Protein AF-A0AAD0MYB0-F1 (afdb_monomer_lite)

pLDDT: mean 85.71, std 7.93, range [52.72, 94.25]

Secondary structure (DSSP, 8-state):
-B-TTSPBPP---TTS---EEEEES---TTSHHHHHHHHHHHHHHH---EEEEEHHHHHHHHHH--SHHH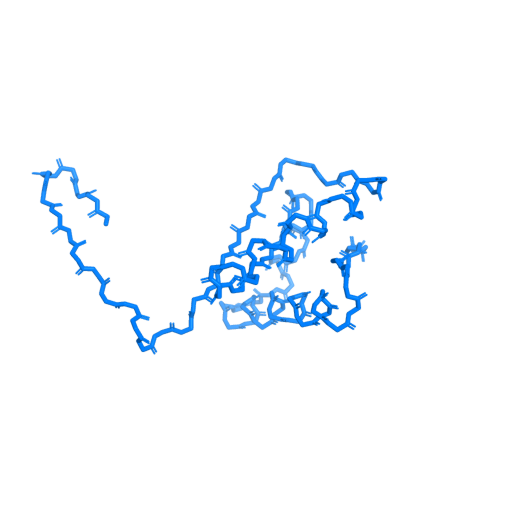HHHHHHHHHHHHHHHSS------

Radius of gyration: 15.18 Å; chains: 1; bounding box: 30×32×44 Å

Sequence (93 aa):
MRLPSGASIQVDFSDKPMLGIVIVKELFTDMYDEYSERALAFMDKHQVPVVFFDDPALEVLTPRCETEAAFLSACHDVFWFAVENGEYPKLRF

Foldseek 3Di:
DADPVRDDDDDDCPVPQAEAEAEDQDDDPVCQLVVLQVQVVVCVVPVHQYDYDYPVRCVVLVVVQPDPVSSVVVRVVQRVVCVVVVTGDPDDD

Organism: NCBI:txid192087

Structure (mmCIF, N/CA/C/O backbone):
data_AF-A0AAD0MYB0-F1
#
_entry.id   AF-A0AAD0MYB0-F1
#
loop_
_atom_site.group_PDB
_atom_site.id
_atom_site.type_symbol
_atom_site.label_atom_id
_atom_site.label_alt_id
_atom_site.label_comp_id
_atom_site.label_asym_id
_atom_site.label_entity_id
_at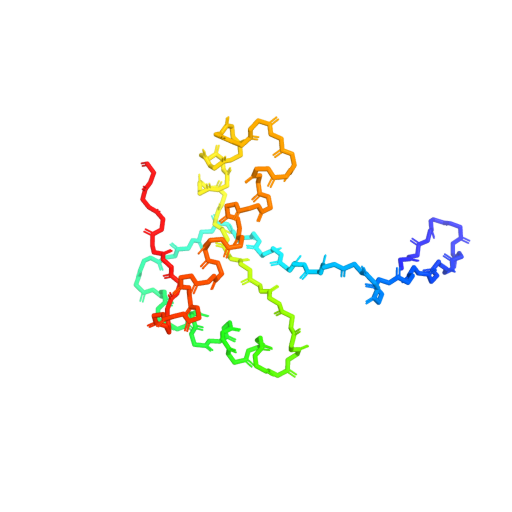om_site.label_seq_id
_atom_site.pdbx_PDB_ins_code
_atom_site.Cartn_x
_atom_site.Cartn_y
_atom_site.Cartn_z
_atom_site.occupancy
_atom_site.B_iso_or_equiv
_atom_site.auth_seq_id
_atom_site.auth_comp_id
_atom_site.auth_asym_id
_atom_site.auth_atom_id
_atom_site.pdbx_PDB_model_num
ATOM 1 N N . MET A 1 1 ? -5.281 1.604 22.669 1.00 57.25 1 MET A N 1
ATOM 2 C CA . MET A 1 1 ? -3.894 2.047 22.963 1.00 57.25 1 MET A CA 1
ATOM 3 C C . MET A 1 1 ? -3.724 2.154 24.478 1.00 57.25 1 MET A C 1
ATOM 5 O O . MET A 1 1 ? -4.677 2.563 25.138 1.00 57.25 1 MET A O 1
ATOM 9 N N . ARG A 1 2 ? -2.580 1.748 25.049 1.00 52.72 2 ARG A N 1
ATOM 10 C CA . ARG A 1 2 ? -2.295 1.914 26.489 1.00 52.72 2 ARG A CA 1
ATOM 11 C C . ARG A 1 2 ? -1.344 3.085 26.691 1.00 52.72 2 ARG A C 1
ATOM 13 O O . ARG A 1 2 ? -0.300 3.132 26.049 1.00 52.72 2 ARG A O 1
ATOM 20 N N . LEU A 1 3 ? -1.718 4.013 27.565 1.00 70.56 3 LEU A N 1
ATOM 21 C CA . LEU A 1 3 ? -0.836 5.101 27.970 1.00 70.56 3 LEU A CA 1
ATOM 22 C C . LEU A 1 3 ? 0.245 4.592 28.940 1.00 70.56 3 LEU A C 1
ATOM 24 O O . LEU A 1 3 ? 0.013 3.595 29.630 1.00 70.56 3 LEU A O 1
ATOM 28 N N . PRO A 1 4 ? 1.375 5.311 29.086 1.00 72.69 4 PRO A N 1
ATOM 29 C CA . PRO A 1 4 ? 2.381 5.028 30.115 1.00 72.69 4 PRO A CA 1
ATOM 30 C C . PRO A 1 4 ? 1.816 4.977 31.545 1.00 72.69 4 PRO A C 1
ATOM 32 O O . PRO A 1 4 ? 2.383 4.322 32.410 1.00 72.69 4 PRO A O 1
ATOM 35 N N . SER A 1 5 ? 0.670 5.622 31.792 1.00 83.75 5 SER A N 1
ATOM 36 C CA . SER A 1 5 ? -0.055 5.589 33.068 1.00 83.75 5 SER A CA 1
ATOM 37 C C . SER A 1 5 ? -0.838 4.293 33.326 1.00 83.75 5 SER A C 1
ATOM 39 O O . SER A 1 5 ? -1.450 4.154 34.380 1.00 83.75 5 SER A O 1
ATOM 41 N N . GLY A 1 6 ? -0.885 3.361 32.369 1.00 80.25 6 GLY A N 1
ATOM 42 C CA . GLY A 1 6 ? -1.689 2.137 32.453 1.00 80.25 6 GLY A CA 1
ATOM 43 C C . GLY A 1 6 ? -3.169 2.326 32.103 1.00 80.25 6 GLY A C 1
ATOM 44 O O . GLY A 1 6 ? -3.889 1.338 31.952 1.00 80.25 6 GLY A O 1
ATOM 45 N N . ALA A 1 7 ? -3.622 3.567 31.901 1.00 77.38 7 ALA A N 1
ATOM 46 C CA . ALA A 1 7 ? -4.972 3.856 31.437 1.00 77.38 7 ALA A CA 1
ATOM 47 C C . ALA A 1 7 ? -5.187 3.346 30.001 1.00 77.38 7 ALA A C 1
ATOM 49 O O . ALA A 1 7 ? -4.350 3.542 29.109 1.00 77.38 7 ALA A O 1
ATOM 50 N N . SER A 1 8 ? -6.326 2.692 29.774 1.00 74.50 8 SER A N 1
ATOM 51 C CA . SER A 1 8 ? -6.782 2.315 28.439 1.00 74.50 8 SER A CA 1
ATOM 52 C C . SER A 1 8 ? -7.602 3.445 27.835 1.00 74.50 8 SER A C 1
ATOM 54 O O . SER A 1 8 ? -8.617 3.838 28.407 1.00 74.50 8 SER A O 1
ATOM 56 N N . ILE A 1 9 ? -7.200 3.914 26.657 1.00 79.19 9 ILE A N 1
ATOM 57 C CA . ILE A 1 9 ? -8.050 4.773 25.836 1.00 79.19 9 ILE A CA 1
ATOM 58 C C . ILE A 1 9 ? -8.773 3.871 24.842 1.00 79.19 9 ILE A C 1
ATOM 60 O O . ILE A 1 9 ? -8.125 3.159 24.060 1.00 79.19 9 ILE A O 1
ATOM 64 N N . GLN A 1 10 ? -10.103 3.907 24.890 1.00 78.56 10 GLN A N 1
ATOM 65 C CA . GLN A 1 10 ? -10.925 3.471 23.772 1.00 78.56 10 GLN A CA 1
ATOM 66 C C . GLN A 1 10 ? -11.032 4.636 22.796 1.00 78.56 10 GLN A C 1
ATOM 68 O O . GLN A 1 10 ? -11.466 5.724 23.164 1.00 78.56 10 GLN A O 1
ATOM 73 N N . VAL A 1 11 ? -10.554 4.410 21.580 1.00 74.31 11 VAL A N 1
ATOM 74 C CA . VAL A 1 11 ? -10.701 5.347 20.472 1.00 74.31 11 VAL A CA 1
ATOM 75 C C . VAL A 1 11 ? -11.686 4.699 19.522 1.00 74.31 11 VAL A C 1
ATOM 77 O O . VAL A 1 11 ? -11.467 3.560 19.108 1.00 74.31 11 VAL A O 1
ATOM 80 N N . ASP A 1 12 ? -12.776 5.400 19.241 1.00 78.31 12 ASP A N 1
ATOM 81 C CA . ASP A 1 12 ? -13.753 4.969 18.255 1.00 78.31 12 ASP A CA 1
ATOM 82 C C . ASP A 1 12 ? -13.273 5.377 16.856 1.00 78.31 12 ASP A C 1
ATOM 84 O O . ASP A 1 12 ? -12.928 6.538 16.613 1.00 78.31 12 ASP A O 1
ATOM 88 N N . PHE A 1 13 ? -13.216 4.400 15.956 1.00 74.12 13 PHE A N 1
ATOM 89 C CA . PHE A 1 13 ? -12.839 4.575 14.555 1.00 74.12 13 PHE A CA 1
ATOM 90 C C . PHE A 1 13 ? -13.990 4.235 13.603 1.00 74.12 13 PHE A C 1
ATOM 92 O O . PHE A 1 13 ? -13.773 4.228 12.398 1.00 74.12 13 PHE A O 1
ATOM 99 N N . SER A 1 14 ? -15.198 3.973 14.116 1.00 76.25 14 SER A N 1
ATOM 100 C CA . SER A 1 14 ? -16.337 3.473 13.330 1.00 76.25 14 SER A CA 1
ATOM 101 C C . SER A 1 14 ? -16.705 4.384 12.152 1.00 76.25 14 SER A C 1
ATOM 103 O O . SER A 1 14 ? -17.077 3.891 11.092 1.00 76.25 14 SER A O 1
ATOM 105 N N . ASP A 1 15 ? -16.520 5.699 12.307 1.00 78.94 15 ASP A N 1
ATOM 106 C CA . ASP A 1 15 ? -16.824 6.702 11.277 1.00 78.94 15 ASP A CA 1
ATOM 107 C C . ASP A 1 15 ? -15.595 7.132 10.457 1.00 78.94 15 ASP A C 1
ATOM 109 O O . ASP A 1 15 ? -15.664 8.079 9.669 1.00 78.94 15 ASP A O 1
ATOM 113 N N . LYS A 1 16 ? -14.437 6.492 10.665 1.00 73.88 16 LYS A N 1
ATOM 114 C CA . LYS A 1 16 ? -13.186 6.867 10.001 1.00 73.88 16 LYS A CA 1
ATOM 115 C C . LYS A 1 16 ? -12.752 5.786 9.017 1.00 73.88 16 LYS A C 1
ATOM 117 O O . LYS A 1 16 ? -12.668 4.622 9.406 1.00 73.88 16 LYS A O 1
ATOM 122 N N . PRO A 1 17 ? -12.399 6.149 7.771 1.00 73.06 17 PRO A N 1
ATOM 123 C CA . PRO A 1 17 ? -11.770 5.200 6.869 1.00 73.06 17 PRO A CA 1
ATOM 124 C C . PRO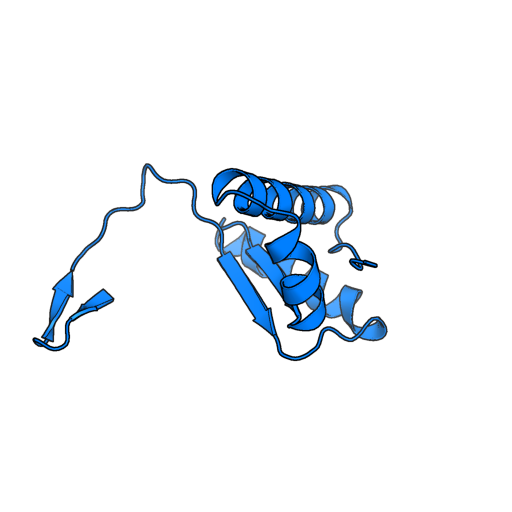 A 1 17 ? -10.456 4.726 7.495 1.00 73.06 17 PRO A C 1
ATOM 126 O O . PRO A 1 17 ? -9.599 5.529 7.869 1.00 73.06 17 PRO A O 1
ATOM 129 N N . MET A 1 18 ? -10.330 3.412 7.656 1.00 81.00 18 MET A N 1
ATOM 130 C CA . MET A 1 18 ? -9.128 2.772 8.171 1.00 81.00 18 MET A CA 1
ATOM 131 C C . MET A 1 18 ? -8.346 2.161 7.019 1.00 81.00 18 MET A C 1
ATOM 133 O O . MET A 1 18 ? -8.925 1.497 6.167 1.00 81.00 18 MET A O 1
ATOM 137 N N . LEU A 1 19 ? -7.030 2.346 7.042 1.00 87.31 19 LEU A N 1
ATOM 138 C CA . LEU A 1 19 ? -6.092 1.730 6.116 1.00 87.31 19 LEU A CA 1
ATOM 139 C C . LEU A 1 19 ? -4.944 1.119 6.921 1.00 87.31 19 LEU A C 1
ATOM 141 O O . LEU A 1 19 ? -4.300 1.804 7.717 1.00 87.31 19 LEU A O 1
ATOM 145 N N . GLY A 1 20 ? -4.694 -0.172 6.719 1.00 88.81 20 GLY A N 1
ATOM 146 C CA . GLY A 1 20 ? -3.495 -0.830 7.219 1.00 88.81 20 GLY A CA 1
ATOM 147 C C . GLY A 1 20 ? -2.323 -0.578 6.278 1.00 88.81 20 GLY A C 1
ATOM 148 O O . GLY A 1 20 ? -2.418 -0.855 5.088 1.00 88.81 20 GLY A O 1
ATOM 149 N N . ILE A 1 21 ? -1.202 -0.090 6.800 1.00 90.62 21 ILE A N 1
ATOM 150 C CA . ILE A 1 21 ? 0.045 0.012 6.038 1.00 90.62 21 ILE A CA 1
ATOM 151 C C . ILE A 1 21 ? 1.054 -0.924 6.690 1.00 90.62 21 ILE A C 1
ATOM 153 O O . ILE A 1 21 ? 1.381 -0.774 7.868 1.00 90.62 21 ILE A O 1
ATOM 157 N N . VAL A 1 22 ? 1.526 -1.905 5.927 1.00 88.56 22 VAL A N 1
ATOM 158 C CA . VAL A 1 22 ? 2.571 -2.835 6.347 1.00 88.56 22 VAL A CA 1
ATOM 159 C C . VAL A 1 22 ? 3.865 -2.423 5.664 1.00 88.56 22 VAL A C 1
ATOM 161 O O . VAL A 1 22 ? 3.965 -2.452 4.439 1.00 88.56 22 VAL A O 1
ATOM 164 N N . ILE A 1 23 ? 4.853 -2.042 6.470 1.00 88.06 23 ILE A N 1
ATOM 165 C CA . ILE A 1 23 ? 6.193 -1.703 5.994 1.00 88.06 23 ILE A CA 1
ATOM 166 C C . ILE A 1 23 ? 7.104 -2.875 6.334 1.00 88.06 23 ILE A C 1
ATOM 168 O O . ILE A 1 23 ? 7.220 -3.262 7.501 1.00 88.06 23 ILE A O 1
ATOM 172 N N . VAL A 1 24 ? 7.712 -3.465 5.313 1.00 86.75 24 VAL A N 1
ATOM 173 C CA . VAL A 1 24 ? 8.705 -4.530 5.464 1.00 86.75 24 VAL A CA 1
ATOM 174 C C . VAL A 1 24 ? 10.075 -4.021 5.048 1.00 86.75 24 VAL A C 1
ATOM 176 O O . VAL A 1 24 ? 10.200 -3.039 4.330 1.00 86.75 24 VAL A O 1
ATOM 179 N N . LYS A 1 25 ? 11.129 -4.714 5.474 1.00 86.75 25 LYS A N 1
ATOM 180 C CA . LYS A 1 25 ? 12.489 -4.338 5.081 1.00 86.75 25 LYS A CA 1
ATOM 181 C C . LYS A 1 25 ? 12.714 -4.469 3.568 1.00 86.75 25 LYS A C 1
ATOM 183 O O . LYS A 1 25 ? 13.422 -3.660 2.985 1.00 86.75 25 LYS A O 1
ATOM 188 N N . GLU A 1 26 ? 12.157 -5.512 2.954 1.00 83.44 26 GLU A N 1
ATOM 189 C CA . GLU A 1 26 ? 12.378 -5.831 1.542 1.00 83.44 26 GLU A CA 1
ATOM 190 C C . GLU A 1 26 ? 11.195 -6.634 0.984 1.00 83.44 26 GLU A C 1
ATOM 192 O O . GLU A 1 26 ? 10.726 -7.575 1.635 1.00 83.44 26 GLU A O 1
ATOM 197 N N . LEU A 1 27 ? 10.719 -6.264 -0.210 1.00 84.44 27 LEU A N 1
ATOM 198 C CA . LEU A 1 27 ? 9.717 -7.012 -0.972 1.00 84.44 27 LEU A CA 1
ATOM 199 C C . LEU A 1 27 ? 10.384 -7.673 -2.181 1.00 84.44 27 LEU A C 1
ATOM 201 O O . LEU A 1 27 ? 10.645 -7.043 -3.205 1.00 84.44 27 LEU A O 1
ATOM 205 N N . PHE A 1 28 ? 10.643 -8.976 -2.080 1.00 83.12 28 PHE A N 1
ATOM 206 C CA . PHE A 1 28 ? 11.260 -9.718 -3.175 1.00 83.12 28 PHE A CA 1
ATOM 207 C C . PHE A 1 28 ? 10.284 -9.910 -4.340 1.00 83.12 28 PHE A C 1
ATOM 209 O O . PHE A 1 28 ? 9.160 -10.386 -4.172 1.00 83.12 28 PHE A O 1
ATOM 216 N N . THR A 1 29 ? 10.722 -9.551 -5.549 1.00 79.12 29 THR A N 1
ATOM 217 C CA . THR A 1 29 ? 9.873 -9.555 -6.755 1.00 79.12 29 THR A CA 1
ATOM 218 C C . THR A 1 29 ? 9.316 -10.924 -7.153 1.00 79.12 29 THR A C 1
ATOM 220 O O . THR A 1 29 ? 8.293 -10.984 -7.835 1.00 79.12 29 THR A O 1
ATOM 223 N N . ASP A 1 30 ? 9.983 -12.004 -6.758 1.00 84.00 30 ASP A N 1
ATOM 224 C CA . ASP A 1 30 ? 9.609 -13.401 -7.001 1.00 84.00 30 ASP A CA 1
ATOM 225 C C . ASP A 1 30 ? 8.594 -13.943 -5.985 1.00 84.00 30 ASP A C 1
ATOM 227 O O . ASP A 1 30 ? 8.027 -15.008 -6.200 1.00 84.00 30 ASP A O 1
ATOM 231 N N . MET A 1 31 ? 8.316 -13.189 -4.921 1.00 82.88 31 MET A N 1
ATOM 232 C CA . MET A 1 31 ? 7.392 -13.573 -3.853 1.00 82.88 31 MET A CA 1
ATOM 233 C C . MET A 1 31 ? 6.077 -12.7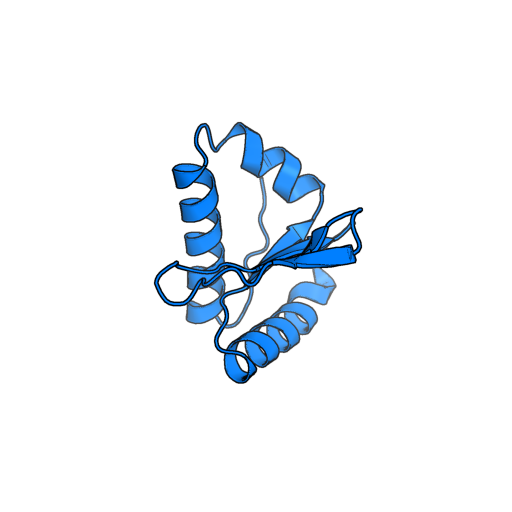74 -3.878 1.00 82.88 31 MET A C 1
ATOM 235 O O . MET A 1 31 ? 5.215 -12.976 -3.023 1.00 82.88 31 MET A O 1
ATOM 239 N N . TYR A 1 32 ? 5.908 -11.856 -4.840 1.00 82.25 32 TYR A N 1
ATOM 240 C CA . TYR A 1 32 ? 4.727 -10.984 -4.934 1.00 82.25 32 TYR A CA 1
ATOM 241 C C . TYR A 1 32 ? 3.416 -11.765 -5.009 1.00 82.25 32 TYR A C 1
ATOM 243 O O . TYR A 1 32 ? 2.453 -11.372 -4.355 1.00 82.25 32 TYR A O 1
ATOM 251 N N . ASP A 1 33 ? 3.393 -12.873 -5.743 1.00 84.12 33 ASP A N 1
ATOM 252 C CA . ASP A 1 33 ? 2.207 -13.713 -5.902 1.00 84.12 33 ASP A CA 1
ATOM 253 C C . ASP A 1 33 ? 1.788 -14.305 -4.541 1.00 84.12 33 ASP A C 1
ATOM 255 O O . ASP A 1 33 ? 0.645 -14.157 -4.111 1.00 84.12 33 ASP A O 1
ATOM 259 N N . GLU A 1 34 ? 2.745 -14.879 -3.799 1.00 85.56 34 GLU A N 1
ATOM 260 C CA . GLU A 1 34 ? 2.509 -15.491 -2.483 1.00 85.56 34 GLU A CA 1
ATOM 261 C C . GLU A 1 34 ? 2.077 -14.459 -1.428 1.00 85.56 34 GLU A C 1
ATOM 263 O O . GLU A 1 34 ? 1.192 -14.720 -0.606 1.00 85.56 34 GLU A O 1
ATOM 268 N N . TYR A 1 35 ? 2.686 -13.269 -1.429 1.00 84.31 35 TYR A N 1
ATOM 269 C CA . TYR A 1 35 ? 2.282 -12.197 -0.519 1.00 84.31 35 TYR A CA 1
ATOM 270 C C . TYR A 1 35 ? 0.907 -11.636 -0.872 1.00 84.31 35 TYR A C 1
ATOM 272 O O . TYR A 1 35 ? 0.108 -11.396 0.036 1.00 84.31 35 TYR A O 1
ATOM 280 N N . SER A 1 36 ? 0.619 -11.460 -2.163 1.00 88.50 36 SER A N 1
ATOM 281 C CA . SER A 1 36 ? -0.662 -10.935 -2.633 1.00 88.50 36 SER A CA 1
ATOM 282 C C . SER A 1 36 ? -1.811 -11.854 -2.249 1.00 88.50 36 SER A C 1
ATOM 284 O O . SER A 1 36 ? -2.802 -11.378 -1.700 1.00 88.50 36 SER A O 1
ATOM 286 N N . GLU A 1 37 ? -1.650 -13.167 -2.427 1.00 90.31 37 GLU A N 1
ATOM 287 C CA . GLU A 1 37 ? -2.650 -14.154 -2.012 1.00 90.31 37 GLU A CA 1
ATOM 288 C C . GLU A 1 37 ? -2.957 -14.045 -0.510 1.00 90.31 37 GLU A C 1
ATOM 290 O O . GLU A 1 37 ? -4.115 -13.930 -0.100 1.00 90.31 37 GLU A O 1
ATOM 295 N N . ARG A 1 38 ? -1.916 -14.014 0.333 1.00 87.94 38 ARG A N 1
ATOM 296 C CA . ARG A 1 38 ? -2.078 -13.904 1.792 1.00 87.94 38 ARG A CA 1
ATOM 297 C C . ARG A 1 38 ? -2.723 -12.592 2.214 1.00 87.94 38 ARG A C 1
ATOM 299 O O . ARG A 1 38 ? -3.551 -12.580 3.126 1.00 87.94 38 ARG A O 1
ATOM 306 N N . ALA A 1 39 ? -2.328 -11.497 1.580 1.00 87.00 39 ALA A N 1
ATOM 307 C CA . ALA A 1 39 ? -2.861 -10.175 1.849 1.00 87.00 39 ALA A CA 1
ATOM 308 C C . ALA A 1 39 ? -4.342 -10.081 1.470 1.00 87.00 39 ALA A C 1
ATOM 310 O O . ALA A 1 39 ? -5.155 -9.672 2.295 1.00 87.00 39 ALA A O 1
ATOM 311 N N . LEU A 1 40 ? -4.709 -10.527 0.267 1.00 90.00 40 LEU A N 1
ATOM 312 C CA . LEU A 1 40 ? -6.096 -10.546 -0.194 1.00 90.00 40 LEU A CA 1
ATOM 313 C C . LEU A 1 40 ? -6.965 -11.434 0.705 1.00 90.00 40 LEU A C 1
ATOM 315 O O . LEU A 1 40 ? -8.034 -10.999 1.128 1.00 90.00 40 LEU A O 1
ATOM 319 N N . ALA A 1 41 ? -6.479 -12.614 1.105 1.00 90.88 41 ALA A N 1
ATOM 320 C CA . ALA A 1 41 ? -7.184 -13.485 2.048 1.00 90.88 41 ALA A CA 1
ATOM 321 C C . ALA A 1 41 ? -7.372 -12.839 3.436 1.00 90.88 41 ALA A C 1
ATOM 323 O O . ALA A 1 41 ? -8.414 -13.005 4.075 1.00 90.88 41 ALA A O 1
ATOM 324 N N . PHE A 1 42 ? -6.378 -12.088 3.924 1.00 88.69 42 PHE A N 1
ATOM 325 C CA . PHE A 1 42 ? -6.505 -11.321 5.163 1.00 88.69 42 PHE A CA 1
ATOM 326 C C . PHE A 1 42 ? -7.569 -10.223 5.038 1.00 88.69 42 PHE A C 1
ATOM 328 O O . PHE A 1 42 ? -8.404 -10.080 5.934 1.00 88.69 42 PHE A O 1
ATOM 335 N N . MET A 1 43 ? -7.551 -9.468 3.937 1.00 88.25 43 MET A N 1
ATOM 336 C CA . MET A 1 43 ? -8.501 -8.383 3.693 1.00 88.25 43 MET A CA 1
ATOM 337 C C . MET A 1 43 ? -9.929 -8.908 3.550 1.00 88.25 43 MET A C 1
ATOM 339 O O . MET A 1 43 ? -10.833 -8.339 4.153 1.00 88.25 43 MET A O 1
ATOM 343 N N . ASP A 1 44 ? -10.130 -10.026 2.851 1.00 89.25 44 ASP A N 1
ATOM 344 C CA . ASP A 1 44 ? -11.437 -10.682 2.746 1.00 89.25 44 ASP A CA 1
ATOM 345 C C . ASP A 1 44 ? -11.958 -11.123 4.125 1.00 89.25 44 ASP A C 1
ATOM 347 O O . ASP A 1 44 ? -13.099 -10.860 4.505 1.00 89.25 44 ASP A O 1
ATOM 351 N N . LYS A 1 45 ? -11.088 -11.702 4.956 1.00 91.94 45 LYS A N 1
ATOM 352 C CA . LYS A 1 45 ? -11.466 -12.149 6.300 1.00 91.94 45 LYS A CA 1
ATOM 353 C C . LYS A 1 45 ? -11.794 -11.003 7.261 1.00 91.94 45 LYS A C 1
ATOM 355 O O . LYS A 1 45 ? -12.692 -11.141 8.091 1.00 91.94 45 LYS A O 1
ATOM 360 N N . HIS A 1 46 ? -11.018 -9.923 7.225 1.00 87.12 46 HIS A N 1
ATOM 361 C CA . HIS A 1 46 ? -11.075 -8.861 8.234 1.00 87.12 46 HIS A CA 1
ATOM 362 C C . HIS A 1 46 ? -11.777 -7.589 7.761 1.00 87.12 46 HIS A C 1
ATOM 364 O O . HIS A 1 46 ? -12.084 -6.746 8.599 1.00 87.12 46 HIS A O 1
ATOM 370 N N . GLN A 1 47 ? -12.066 -7.470 6.463 1.00 85.38 47 GLN A N 1
ATOM 371 C CA . GLN A 1 47 ? -12.733 -6.321 5.843 1.00 85.38 47 GLN A CA 1
ATOM 372 C C . GLN A 1 47 ? -12.002 -4.995 6.117 1.00 85.38 47 GLN A C 1
ATOM 374 O O . GLN A 1 47 ? -12.616 -3.947 6.301 1.00 85.38 47 GLN A O 1
ATOM 379 N N . VAL A 1 48 ? -10.668 -5.049 6.160 1.00 84.75 48 VAL A N 1
ATOM 380 C CA . VAL A 1 48 ? -9.794 -3.883 6.335 1.00 84.75 48 VAL A CA 1
ATOM 381 C C . VAL A 1 48 ? -8.883 -3.789 5.115 1.00 84.75 48 VAL A C 1
ATOM 383 O O . VAL A 1 48 ? -8.193 -4.770 4.838 1.00 84.75 48 VAL A O 1
ATOM 386 N N . PRO A 1 49 ? -8.838 -2.652 4.397 1.00 87.69 49 PRO A N 1
ATOM 387 C CA . PRO A 1 49 ? -7.898 -2.476 3.302 1.00 87.69 49 PRO A CA 1
ATOM 388 C C . PRO A 1 49 ? -6.475 -2.398 3.856 1.00 87.69 49 PRO A C 1
ATOM 390 O O . PRO A 1 49 ? -6.210 -1.721 4.855 1.00 87.69 49 PRO A O 1
ATOM 393 N N . VAL A 1 50 ? -5.555 -3.102 3.205 1.00 89.81 50 VAL A N 1
ATOM 394 C CA . VAL A 1 50 ? -4.141 -3.146 3.578 1.00 89.81 50 VAL A CA 1
ATOM 395 C C . VAL A 1 50 ? -3.288 -2.858 2.349 1.00 89.81 50 VAL A C 1
ATOM 397 O O . VAL A 1 50 ? -3.624 -3.276 1.244 1.00 89.81 50 VAL A O 1
ATOM 400 N N . VAL A 1 51 ? -2.177 -2.153 2.529 1.00 91.50 51 VAL A N 1
ATOM 401 C CA . VAL A 1 51 ? -1.137 -1.974 1.510 1.00 91.50 51 VAL A CA 1
ATOM 402 C C . VAL A 1 51 ? 0.233 -2.321 2.065 1.00 91.50 51 VAL A C 1
ATOM 404 O O . VAL A 1 51 ? 0.472 -2.225 3.272 1.00 91.50 51 VAL A O 1
ATOM 407 N N . PHE A 1 52 ? 1.125 -2.724 1.166 1.00 89.06 52 PHE A N 1
ATOM 408 C CA . PHE A 1 52 ? 2.471 -3.173 1.488 1.00 89.06 52 PHE A CA 1
ATOM 409 C C . PHE A 1 52 ? 3.484 -2.286 0.781 1.00 89.06 52 PHE A C 1
ATOM 411 O O . PHE A 1 52 ? 3.370 -2.043 -0.419 1.00 89.06 52 PHE A O 1
ATOM 418 N N . PHE A 1 53 ? 4.489 -1.851 1.529 1.00 89.94 53 PHE A N 1
ATOM 419 C CA . PHE A 1 53 ? 5.658 -1.166 0.995 1.00 89.94 53 PHE A CA 1
ATOM 420 C C . PHE A 1 53 ? 6.911 -1.782 1.606 1.00 89.94 53 PHE A C 1
ATOM 422 O O . PHE A 1 53 ?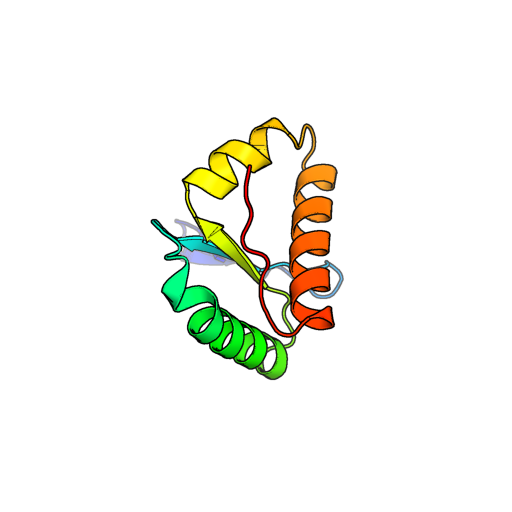 6.891 -2.228 2.756 1.00 89.94 53 PHE A O 1
ATOM 429 N N . ASP A 1 54 ? 8.000 -1.796 0.847 1.00 89.75 54 ASP A N 1
ATOM 430 C CA . ASP A 1 54 ? 9.325 -1.891 1.437 1.00 89.75 54 ASP A CA 1
ATOM 431 C C . ASP A 1 54 ? 9.895 -0.494 1.723 1.00 89.75 54 ASP A C 1
ATOM 433 O O . ASP A 1 54 ? 9.337 0.521 1.288 1.00 89.75 54 ASP A O 1
ATOM 437 N N . ASP A 1 55 ? 10.983 -0.433 2.494 1.00 89.00 55 ASP A N 1
ATOM 438 C CA . ASP A 1 55 ? 11.640 0.837 2.827 1.00 89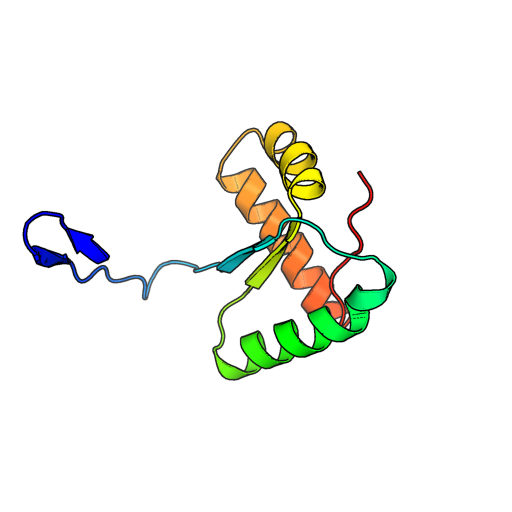.00 55 ASP A CA 1
ATOM 439 C C . ASP A 1 55 ? 12.001 1.655 1.565 1.00 89.00 55 ASP A C 1
ATOM 441 O O . ASP A 1 55 ? 11.667 2.843 1.535 1.00 89.00 55 ASP A O 1
ATOM 445 N N . PRO A 1 56 ? 12.584 1.069 0.493 1.00 89.12 56 PRO A N 1
ATOM 446 C CA . PRO A 1 56 ? 12.854 1.803 -0.744 1.00 89.12 56 PRO A CA 1
ATOM 447 C C . PRO A 1 56 ? 11.596 2.378 -1.405 1.00 89.12 56 PRO A C 1
ATOM 449 O O . PRO A 1 56 ? 11.594 3.540 -1.813 1.00 89.12 56 PRO A O 1
ATOM 452 N N . ALA A 1 57 ? 10.510 1.603 -1.507 1.00 89.06 57 ALA A N 1
ATOM 453 C CA . ALA A 1 57 ? 9.259 2.090 -2.080 1.00 89.06 57 ALA A CA 1
ATOM 454 C C . ALA A 1 57 ? 8.692 3.267 -1.282 1.00 89.06 57 ALA A C 1
ATOM 456 O O . ALA A 1 57 ? 8.237 4.255 -1.862 1.00 89.06 57 ALA A O 1
ATOM 457 N N . LEU A 1 58 ? 8.738 3.178 0.048 1.00 90.25 58 LEU A N 1
ATOM 458 C CA . LEU A 1 58 ? 8.242 4.229 0.927 1.00 90.25 58 LEU A CA 1
ATOM 459 C C . LEU A 1 58 ? 9.115 5.492 0.862 1.00 90.25 58 LEU A C 1
ATOM 461 O O . LEU A 1 58 ? 8.580 6.603 0.811 1.00 90.25 58 LEU A O 1
ATOM 465 N N . GLU A 1 59 ? 10.440 5.336 0.818 1.00 90.25 59 GLU A N 1
ATOM 466 C CA . GLU A 1 59 ? 11.399 6.438 0.672 1.00 90.25 59 GLU A CA 1
ATOM 467 C C . GLU A 1 59 ? 11.182 7.215 -0.631 1.00 90.25 59 GLU A C 1
ATOM 469 O O . GLU A 1 59 ? 11.340 8.433 -0.650 1.00 90.25 59 GLU A O 1
ATOM 474 N N . VAL A 1 60 ? 10.762 6.549 -1.711 1.00 90.00 60 VAL A N 1
ATOM 475 C CA . VAL A 1 60 ? 10.475 7.233 -2.979 1.00 90.00 60 VAL A CA 1
ATOM 476 C C . VAL A 1 60 ? 9.049 7.785 -3.052 1.00 90.00 60 VAL A C 1
ATOM 478 O O . VAL A 1 60 ? 8.833 8.848 -3.643 1.00 90.00 60 VAL A O 1
ATOM 481 N N . LEU A 1 61 ? 8.066 7.101 -2.463 1.00 90.19 61 LEU A N 1
ATOM 482 C CA . LEU A 1 61 ? 6.672 7.543 -2.467 1.00 90.19 61 LEU A CA 1
ATOM 483 C C . LEU A 1 61 ? 6.474 8.794 -1.601 1.00 90.19 61 LEU A C 1
ATOM 485 O O . LEU A 1 61 ? 5.856 9.761 -2.043 1.00 90.19 61 LEU A O 1
ATOM 489 N N . THR A 1 62 ? 7.008 8.792 -0.378 1.00 90.94 62 THR A N 1
ATOM 490 C CA . THR A 1 62 ? 6.723 9.839 0.617 1.00 90.94 62 THR A CA 1
ATOM 491 C C . THR A 1 62 ? 7.109 11.259 0.176 1.00 90.94 62 THR A C 1
ATOM 493 O O . THR A 1 62 ? 6.271 12.143 0.341 1.00 90.94 62 THR A O 1
ATOM 496 N N . PRO A 1 63 ? 8.264 11.534 -0.470 1.00 91.94 63 PRO A N 1
ATOM 497 C CA . PRO A 1 63 ? 8.601 12.884 -0.924 1.00 91.94 63 PRO A CA 1
ATOM 498 C C . PRO A 1 63 ? 7.753 13.350 -2.113 1.00 91.94 63 PRO A C 1
ATOM 500 O O . PRO A 1 63 ? 7.671 14.548 -2.365 1.00 91.94 63 PRO A O 1
ATOM 503 N N . ARG A 1 64 ? 7.131 12.421 -2.857 1.00 91.25 64 ARG A N 1
ATOM 504 C CA . ARG A 1 64 ? 6.205 12.735 -3.961 1.00 91.25 64 ARG A CA 1
ATOM 505 C C . ARG A 1 64 ? 4.803 13.092 -3.448 1.00 91.25 64 ARG A C 1
ATOM 507 O O . ARG A 1 64 ? 3.999 13.638 -4.199 1.00 91.25 64 ARG A O 1
ATOM 514 N N . CYS A 1 65 ? 4.512 12.806 -2.180 1.00 93.69 65 CYS A N 1
ATOM 515 C CA . CYS A 1 65 ? 3.246 13.107 -1.526 1.00 93.69 65 CYS A CA 1
ATOM 516 C C . CYS A 1 65 ? 3.416 14.292 -0.565 1.00 93.69 65 CYS A C 1
ATOM 518 O O . CYS A 1 65 ? 3.686 14.117 0.618 1.00 93.69 65 CYS A O 1
ATOM 520 N N . GLU A 1 66 ? 3.203 15.514 -1.059 1.00 93.75 66 GLU A N 1
ATOM 521 C CA . GLU A 1 66 ? 3.391 16.750 -0.273 1.00 93.75 66 GLU A CA 1
ATOM 522 C C . GLU A 1 66 ? 2.399 16.915 0.896 1.00 93.75 66 GLU A C 1
ATOM 524 O O . GLU A 1 66 ? 2.574 17.779 1.755 1.00 93.75 66 GLU A O 1
ATOM 529 N N . THR A 1 67 ? 1.336 16.107 0.933 1.00 94.25 67 THR A N 1
ATOM 530 C CA . THR A 1 67 ? 0.302 16.151 1.972 1.00 94.25 67 THR A CA 1
ATOM 531 C C . THR A 1 67 ? -0.089 14.748 2.422 1.00 94.25 67 THR A C 1
ATOM 533 O O . THR A 1 67 ? -0.003 13.788 1.655 1.00 94.25 67 THR A O 1
ATOM 536 N N . GLU A 1 68 ? -0.602 14.638 3.649 1.00 90.75 68 GLU A N 1
ATOM 537 C CA . GLU A 1 68 ? -1.178 13.391 4.173 1.00 90.75 68 GLU A CA 1
ATOM 538 C C . GLU A 1 68 ? -2.284 12.850 3.255 1.00 90.75 68 GLU A C 1
ATOM 540 O O . GLU A 1 68 ? -2.303 11.664 2.937 1.00 90.75 68 GLU A O 1
ATOM 545 N N . ALA A 1 69 ? -3.162 13.726 2.757 1.00 91.12 69 ALA A N 1
ATOM 546 C CA . ALA A 1 69 ? -4.231 13.339 1.840 1.00 91.12 69 ALA A CA 1
ATOM 547 C C . ALA A 1 69 ? -3.688 12.745 0.529 1.00 91.12 69 ALA A C 1
ATOM 549 O O . ALA A 1 69 ? -4.221 11.748 0.045 1.00 91.12 69 ALA A O 1
ATOM 550 N N . ALA A 1 70 ? -2.609 13.312 -0.024 1.00 92.94 70 ALA A N 1
ATOM 551 C CA . ALA A 1 70 ? -1.961 12.774 -1.220 1.00 92.94 70 ALA A CA 1
ATOM 552 C C . ALA A 1 70 ? -1.340 11.392 -0.962 1.00 92.94 70 ALA A C 1
ATOM 554 O O . ALA A 1 70 ? -1.465 10.499 -1.797 1.00 92.94 70 ALA A O 1
ATOM 555 N N . PHE A 1 71 ? -0.719 11.196 0.204 1.00 92.44 71 PHE A N 1
ATOM 556 C CA . PHE A 1 71 ? -0.154 9.903 0.591 1.00 92.44 71 PHE A CA 1
ATOM 557 C C . PHE A 1 71 ? -1.236 8.829 0.762 1.00 92.44 71 PHE A C 1
ATOM 559 O O . PHE A 1 71 ? -1.113 7.728 0.225 1.00 92.44 71 PHE A O 1
ATOM 566 N N . LEU A 1 72 ? -2.331 9.162 1.453 1.00 91.62 72 LEU A N 1
ATOM 567 C CA . LEU A 1 72 ? -3.470 8.260 1.616 1.00 91.62 72 LEU A CA 1
ATOM 568 C C . LEU A 1 72 ? -4.122 7.925 0.270 1.00 91.62 72 LEU A C 1
ATOM 570 O O . LEU A 1 72 ? -4.433 6.762 0.031 1.00 91.62 72 LEU A O 1
ATOM 574 N N . SER A 1 73 ? -4.273 8.906 -0.627 1.00 91.88 73 SER A N 1
ATOM 575 C CA . SER A 1 73 ? -4.782 8.670 -1.984 1.00 91.88 73 SER A CA 1
ATOM 576 C C . SER A 1 73 ? -3.906 7.679 -2.748 1.00 91.88 73 SER A C 1
ATOM 578 O O . SER A 1 73 ? -4.426 6.711 -3.289 1.00 91.88 73 SER A O 1
ATOM 580 N N . ALA A 1 74 ? -2.582 7.854 -2.724 1.00 92.44 74 ALA A N 1
ATOM 581 C CA . ALA A 1 74 ? -1.663 6.940 -3.399 1.00 92.44 74 ALA A CA 1
ATOM 582 C C . ALA A 1 74 ? -1.732 5.515 -2.824 1.00 92.44 74 ALA A C 1
ATOM 584 O O . ALA A 1 74 ? -1.681 4.534 -3.565 1.00 92.44 74 ALA A O 1
ATOM 585 N N . CYS A 1 75 ? -1.898 5.379 -1.506 1.00 92.94 75 CYS A N 1
ATOM 586 C CA . CYS A 1 75 ? -2.132 4.073 -0.896 1.00 92.94 75 CYS A CA 1
ATOM 587 C C . CYS A 1 75 ? -3.459 3.455 -1.363 1.00 92.94 75 CYS A C 1
ATOM 589 O O . CYS A 1 75 ? -3.511 2.265 -1.662 1.00 92.94 75 CYS A O 1
ATOM 591 N N . HIS A 1 76 ? -4.528 4.247 -1.458 1.00 91.94 76 HIS A N 1
ATOM 592 C CA . HIS A 1 76 ? -5.801 3.767 -1.991 1.00 91.94 76 HIS A CA 1
ATOM 593 C C . HIS A 1 76 ? -5.685 3.304 -3.447 1.00 91.94 76 HIS A C 1
ATOM 595 O O . HIS A 1 76 ? -6.265 2.274 -3.781 1.00 91.94 76 HIS A O 1
ATOM 601 N N . ASP A 1 77 ? -4.901 3.988 -4.281 1.00 92.38 77 ASP A N 1
ATOM 602 C CA . ASP A 1 77 ? -4.659 3.574 -5.668 1.00 92.38 77 ASP A CA 1
ATOM 603 C C . ASP A 1 77 ? -3.947 2.211 -5.734 1.00 92.38 77 ASP A C 1
ATOM 605 O O . ASP A 1 77 ? -4.349 1.330 -6.494 1.00 92.38 77 ASP A O 1
ATOM 609 N N . VAL A 1 78 ? -2.933 1.993 -4.885 1.00 91.75 78 VAL A N 1
ATOM 610 C CA . VAL A 1 78 ? -2.241 0.694 -4.761 1.00 91.75 78 VAL A CA 1
ATOM 611 C C . VAL A 1 78 ? -3.200 -0.407 -4.307 1.00 91.75 78 VAL A C 1
ATOM 613 O O . VAL A 1 78 ? -3.165 -1.517 -4.838 1.00 91.75 78 VAL A O 1
ATOM 616 N N . PHE A 1 79 ? -4.061 -0.106 -3.335 1.00 92.06 79 PHE A N 1
ATOM 617 C CA . PHE A 1 79 ? -5.070 -1.043 -2.850 1.00 92.06 79 PHE A CA 1
ATOM 618 C C . PHE A 1 79 ? -6.074 -1.418 -3.946 1.00 92.06 79 PHE A C 1
ATOM 620 O O . PHE A 1 79 ? -6.310 -2.604 -4.171 1.00 92.06 79 PHE A O 1
ATOM 627 N N . TRP A 1 80 ? -6.644 -0.435 -4.647 1.00 92.44 80 TRP A N 1
ATOM 628 C CA . TRP A 1 80 ? -7.623 -0.700 -5.702 1.00 92.44 80 TRP A CA 1
ATOM 629 C C . TRP A 1 80 ? -7.014 -1.478 -6.858 1.00 92.44 80 TRP A C 1
ATOM 631 O O . TRP A 1 80 ? -7.633 -2.433 -7.319 1.00 92.44 80 TRP A O 1
ATOM 641 N N . PHE A 1 81 ? -5.769 -1.173 -7.236 1.00 93.06 81 PHE A N 1
ATOM 642 C CA . PHE A 1 81 ? -5.038 -1.991 -8.198 1.00 93.06 81 PHE A CA 1
ATOM 643 C C . PHE A 1 81 ? -4.988 -3.459 -7.755 1.00 93.06 81 PHE A C 1
ATOM 645 O O . PHE A 1 81 ? -5.279 -4.348 -8.555 1.00 93.06 81 PHE A O 1
ATOM 652 N N . ALA A 1 82 ? -4.655 -3.720 -6.486 1.00 91.12 82 ALA A N 1
ATOM 653 C CA . ALA A 1 82 ? -4.552 -5.081 -5.969 1.00 91.12 82 ALA A CA 1
ATOM 654 C C . ALA A 1 82 ? -5.887 -5.832 -5.991 1.00 91.12 82 ALA A C 1
ATOM 656 O O . ALA A 1 82 ? -5.932 -7.004 -6.359 1.00 91.12 82 ALA A O 1
ATOM 657 N N . VAL A 1 83 ? -6.979 -5.152 -5.642 1.00 90.75 83 VAL A N 1
ATOM 658 C CA . VAL A 1 83 ? -8.330 -5.727 -5.690 1.00 90.75 83 VAL A CA 1
ATOM 659 C C . VAL A 1 83 ? -8.760 -6.024 -7.127 1.00 90.75 83 VAL A C 1
ATOM 661 O O . VAL A 1 83 ? -9.311 -7.089 -7.390 1.00 90.75 83 VAL A O 1
ATOM 664 N N . GLU A 1 84 ? -8.506 -5.105 -8.058 1.00 94.06 84 GLU A N 1
ATOM 665 C CA . GLU A 1 84 ? -8.922 -5.238 -9.459 1.00 94.06 84 GLU A CA 1
ATOM 666 C C . GLU A 1 84 ? -8.138 -6.317 -10.214 1.00 94.06 84 GLU A C 1
ATOM 668 O O . GLU A 1 84 ? -8.704 -7.006 -11.063 1.00 94.06 84 GLU A O 1
ATOM 673 N N . ASN A 1 85 ? -6.849 -6.477 -9.905 1.00 91.69 85 ASN A N 1
ATOM 674 C CA . ASN A 1 85 ? -5.953 -7.377 -10.635 1.00 91.69 85 ASN A CA 1
ATOM 675 C C . ASN A 1 85 ? -5.695 -8.704 -9.904 1.00 91.69 85 ASN A C 1
ATOM 677 O O . ASN A 1 85 ? -5.153 -9.631 -10.500 1.00 91.69 85 ASN A O 1
ATOM 681 N N . GLY A 1 86 ? -6.080 -8.816 -8.629 1.00 90.94 86 GLY A N 1
ATOM 682 C CA . GLY A 1 86 ? -5.791 -9.988 -7.799 1.00 90.94 86 GLY A CA 1
ATOM 683 C C . GLY A 1 86 ? -4.327 -10.094 -7.356 1.00 90.94 86 GLY A C 1
ATOM 684 O O . GLY A 1 86 ? -3.943 -11.107 -6.774 1.00 90.94 86 GLY A O 1
ATOM 685 N N . GLU A 1 87 ? -3.513 -9.064 -7.599 1.00 91.19 87 GLU A N 1
ATOM 686 C CA . GLU A 1 87 ? -2.112 -8.989 -7.184 1.00 91.19 87 GLU A CA 1
ATOM 687 C C . GLU A 1 87 ? -1.683 -7.551 -6.876 1.00 91.19 87 GLU A C 1
ATOM 689 O O . GLU A 1 87 ? -2.101 -6.607 -7.549 1.00 91.19 87 GLU A O 1
ATOM 694 N N . TYR A 1 88 ? -0.818 -7.360 -5.877 1.00 89.69 88 TYR A N 1
ATOM 695 C CA . TYR A 1 88 ? -0.258 -6.035 -5.607 1.00 89.69 88 TYR A CA 1
ATOM 696 C C . TYR A 1 88 ? 0.703 -5.597 -6.716 1.00 89.69 88 TYR A C 1
ATOM 698 O O . TYR A 1 88 ? 1.486 -6.407 -7.221 1.00 89.69 88 TYR A O 1
ATOM 706 N N . PRO A 1 89 ? 0.727 -4.294 -7.052 1.00 87.62 89 PRO A N 1
ATOM 707 C CA . PRO A 1 89 ? 1.622 -3.797 -8.078 1.00 87.62 89 PRO A CA 1
ATOM 708 C C . PRO A 1 89 ? 3.077 -3.867 -7.608 1.00 87.62 89 PRO A C 1
ATOM 710 O O . PRO A 1 89 ? 3.425 -3.479 -6.490 1.00 87.62 89 PRO A O 1
ATOM 713 N N . LYS A 1 90 ? 3.965 -4.276 -8.515 1.00 84.38 90 LYS A N 1
ATOM 714 C CA . LYS A 1 90 ? 5.413 -4.103 -8.352 1.00 84.38 90 LYS A CA 1
ATOM 715 C C . LYS A 1 90 ? 5.753 -2.639 -8.604 1.00 84.38 90 LYS A C 1
ATOM 717 O O . LYS A 1 90 ? 5.938 -2.240 -9.754 1.00 84.38 90 LYS A O 1
ATOM 722 N N . LEU A 1 91 ? 5.801 -1.840 -7.543 1.00 79.69 91 LEU A N 1
ATOM 723 C CA . LEU A 1 91 ? 6.112 -0.419 -7.642 1.00 79.69 91 LEU A CA 1
ATOM 724 C C . LEU A 1 91 ? 7.549 -0.242 -8.147 1.00 79.69 91 LEU A C 1
ATOM 726 O O . LEU A 1 91 ? 8.513 -0.617 -7.487 1.00 79.69 91 LEU A O 1
ATOM 730 N N . ARG A 1 92 ? 7.683 0.294 -9.360 1.00 69.81 92 ARG A N 1
ATOM 731 C CA . ARG A 1 92 ? 8.967 0.653 -9.965 1.00 69.81 92 ARG A CA 1
ATOM 732 C C . ARG A 1 92 ? 9.039 2.169 -9.973 1.00 69.81 92 ARG A C 1
ATOM 734 O O . ARG A 1 92 ? 8.248 2.801 -10.673 1.00 69.81 92 ARG A O 1
ATOM 741 N N . PHE A 1 93 ? 9.925 2.731 -9.164 1.00 62.50 93 PHE A N 1
ATOM 742 C CA . PHE A 1 93 ? 10.059 4.175 -9.017 1.00 62.50 93 PHE A CA 1
ATOM 743 C C . PHE A 1 93 ? 11.256 4.764 -9.745 1.00 62.50 93 PHE A C 1
ATOM 745 O O . PHE A 1 93 ? 12.232 4.018 -9.987 1.00 62.50 93 PHE A O 1
#